Protein AF-A0A7J9BPS3-F1 (afdb_monomer)

Secondary structure (DSSP, 8-state):
--TT---EEEEEETTEEEEE-TTS-EEEEETTS---SS--S-GGGGG----STTHHHHTT------GGGS-TTT-TT---SS----

InterPro domains:
  IPR002171 Large ribosomal subunit protein uL2 [PTHR13691] (1-83)
  IPR008991 Translation protein SH3-like domain superfamily [SSF50104] (1-85)
  IPR014722 Large ribosomal subunit protein uL2, domain 2 [G3DSA:2.30.30.30] (1-41)
  IPR014726 Large ribosomal subunit protein uL2, domain 3 [G3DSA:4.10.950.10] (42-86)
  IPR022669 Large ribosomal subunit protein uL2, C-terminal [PF03947] (1-84)
  IPR022669 Large ribosomal subunit protein uL2, C-terminal [SM01382] (1-86)

Radius of gyration: 21.73 Å; Cα contacts (8 Å, |Δi|>4): 100; chains: 1; bounding box: 48×31×49 Å

Solvent-accessible surface area (backbone atoms only — not comparable to full-atom values): 5624 Å² total; per-residue (Å²): 135,61,67,42,40,48,67,45,80,75,48,80,52,97,68,35,30,34,30,35,40,74,87,68,52,76,46,77,39,60,64,85,61,88,80,77,93,75,65,40,64,62,68,64,62,86,75,64,76,71,92,48,88,64,51,44,47,79,72,74,44,74,92,79,83,62,45,61,78,33,48,55,91,79,22,95,58,17,40,72,91,68,85,66,85,129

Sequence (86 aa):
RAAGAVAKLIIKEGKSATLKLPSGEVRSISKSCSTTVGQVGNVRVNQKSLGRVGSKCWLGKHPVVKGVVMSPIDHPHGGGEGRAPI

Mean predicted aligned error: 7.08 Å

Nearest PDB structures (foldseek):
  9b00-assembly2_2D  TM=9.670E-01  e=2.963E-07  Thermus thermophilus HB8
  8uu5-assembly1_C  TM=9.457E-01  e=3.373E-07  Listeria innocua
  7p7t-assembly1_G  TM=9.603E-01  e=3.840E-07  Enterococcus faecalis
  6ysi-assembly1_A  TM=9.682E-01  e=3.716E-06  Acinetobacter baumannii ATCC 19606 = CIP 70.34 = JCM 6841
  8j1z-assembly1_c  TM=9.132E-01  e=5.851E-06  Escherichia coli

Structure (mmCIF, N/CA/C/O backbone):
data_AF-A0A7J9BPS3-F1
#
_entry.id   AF-A0A7J9BPS3-F1
#
loop_
_atom_site.group_PDB
_atom_site.id
_atom_site.type_symbol
_atom_site.label_atom_id
_atom_site.label_alt_id
_atom_site.label_comp_id
_atom_site.label_asym_id
_atom_site.la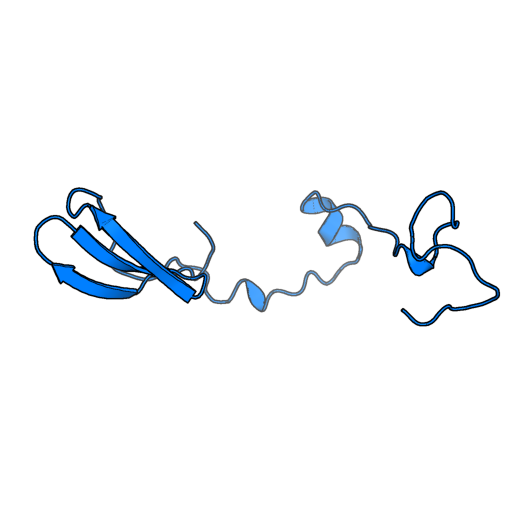bel_entity_id
_atom_site.label_seq_id
_atom_site.pdbx_PDB_ins_code
_atom_site.Cartn_x
_atom_site.Cartn_y
_atom_site.Cartn_z
_atom_site.occupancy
_atom_site.B_iso_or_equiv
_atom_site.auth_seq_id
_atom_site.auth_comp_id
_atom_site.auth_asym_id
_atom_site.auth_atom_id
_atom_site.pdbx_PDB_model_num
ATOM 1 N N . ARG A 1 1 ? -2.536 9.361 7.256 1.00 82.88 1 ARG A N 1
ATOM 2 C CA . ARG A 1 1 ? -3.624 8.420 6.878 1.00 82.88 1 ARG A CA 1
ATOM 3 C C . ARG A 1 1 ? -3.581 8.255 5.365 1.00 82.88 1 ARG A C 1
ATOM 5 O O . ARG A 1 1 ? -3.396 9.262 4.696 1.00 82.88 1 ARG A O 1
ATOM 12 N N . ALA A 1 2 ? -3.686 7.036 4.838 1.00 88.44 2 ALA A N 1
ATOM 13 C CA . ALA A 1 2 ? -3.714 6.822 3.389 1.00 88.44 2 ALA A CA 1
ATOM 14 C C . ALA A 1 2 ? -5.117 7.091 2.819 1.00 88.44 2 ALA A C 1
ATOM 16 O O . ALA A 1 2 ? -6.112 6.926 3.527 1.00 88.44 2 ALA A O 1
ATOM 17 N N . ALA A 1 3 ? -5.192 7.503 1.554 1.00 91.62 3 ALA A N 1
ATOM 18 C CA . ALA A 1 3 ? -6.461 7.643 0.842 1.00 91.62 3 ALA A CA 1
ATOM 19 C C . ALA A 1 3 ? -7.161 6.279 0.728 1.00 91.62 3 ALA A C 1
ATOM 21 O O . ALA A 1 3 ? -6.501 5.255 0.549 1.00 91.62 3 ALA A O 1
ATOM 22 N N . GLY A 1 4 ? -8.483 6.249 0.897 1.00 90.56 4 GLY A N 1
ATOM 23 C CA . GLY A 1 4 ? -9.248 5.001 0.934 1.00 90.56 4 GLY A CA 1
ATOM 24 C C . GLY A 1 4 ? -9.012 4.117 2.166 1.00 90.56 4 GLY A C 1
ATOM 25 O O . GLY A 1 4 ? -9.597 3.038 2.237 1.00 90.56 4 GLY A O 1
ATOM 26 N N . ALA A 1 5 ? -8.187 4.522 3.140 1.00 93.31 5 ALA A N 1
ATOM 27 C CA . ALA A 1 5 ? -7.927 3.706 4.323 1.00 93.31 5 ALA A CA 1
ATOM 28 C C . ALA A 1 5 ? -9.196 3.504 5.166 1.00 93.31 5 ALA A C 1
ATOM 30 O O . ALA A 1 5 ? -9.953 4.445 5.422 1.00 93.31 5 ALA A O 1
ATOM 31 N N . VAL A 1 6 ? -9.385 2.270 5.634 1.00 93.31 6 VAL A N 1
ATOM 32 C CA . VAL A 1 6 ? -10.464 1.861 6.535 1.00 93.31 6 VAL A CA 1
ATOM 33 C C . VAL A 1 6 ? -9.908 0.890 7.572 1.00 93.31 6 VAL A C 1
ATOM 35 O O . VAL A 1 6 ? -9.041 0.073 7.264 1.00 93.31 6 VAL A O 1
ATOM 38 N N . ALA A 1 7 ? -10.408 0.980 8.798 1.00 92.81 7 ALA A N 1
ATOM 39 C CA . ALA A 1 7 ? -10.199 -0.025 9.829 1.00 92.81 7 ALA A CA 1
ATOM 40 C C . ALA A 1 7 ? -11.567 -0.570 10.244 1.00 92.81 7 ALA A C 1
ATOM 42 O O . ALA A 1 7 ? -12.532 0.189 10.345 1.00 92.81 7 ALA A O 1
ATOM 43 N N . LYS A 1 8 ? -11.661 -1.883 10.455 1.00 92.62 8 LYS A N 1
ATOM 44 C CA . LYS A 1 8 ? -12.906 -2.534 10.878 1.00 92.62 8 LYS A CA 1
ATOM 45 C C . LYS A 1 8 ? -12.821 -2.876 12.352 1.00 92.62 8 LYS A C 1
ATOM 47 O O . LYS A 1 8 ? -11.829 -3.444 12.797 1.00 92.62 8 LYS A O 1
ATOM 52 N N . LEU A 1 9 ? -13.867 -2.556 13.096 1.00 92.06 9 LEU A N 1
ATOM 53 C CA . LEU A 1 9 ? -13.990 -2.983 14.478 1.00 92.06 9 LEU A CA 1
ATOM 54 C C . LEU A 1 9 ? -14.501 -4.423 14.523 1.00 92.06 9 LEU A C 1
ATOM 56 O O . LEU A 1 9 ? -15.510 -4.722 13.892 1.00 92.06 9 LEU A O 1
ATOM 60 N N . ILE A 1 10 ? -13.788 -5.297 15.236 1.00 92.25 10 ILE A N 1
ATOM 61 C CA . ILE A 1 10 ? -14.151 -6.713 15.372 1.00 92.25 10 ILE A CA 1
ATOM 62 C C . ILE A 1 10 ? -14.869 -6.926 16.703 1.00 92.25 10 ILE A C 1
ATOM 64 O O . ILE A 1 10 ? -16.038 -7.292 16.723 1.00 92.25 10 ILE A O 1
ATOM 68 N N . ILE A 1 11 ? -14.180 -6.652 17.814 1.00 92.38 11 ILE A N 1
ATOM 69 C CA . ILE A 1 11 ? -14.672 -6.900 19.174 1.00 92.38 11 ILE A CA 1
ATOM 70 C C . ILE A 1 11 ? -14.386 -5.675 20.044 1.00 92.38 11 ILE A C 1
ATOM 72 O O . ILE A 1 11 ? -13.360 -5.008 19.899 1.00 92.38 11 ILE A O 1
ATOM 76 N N . LYS A 1 12 ? -15.298 -5.375 20.970 1.00 89.69 12 LYS A N 1
ATOM 77 C CA . LYS A 1 12 ? -15.079 -4.423 22.065 1.00 89.69 12 LYS A CA 1
ATOM 78 C C . LYS A 1 12 ? -15.155 -5.190 23.376 1.00 89.69 12 LYS A C 1
ATOM 80 O O . LYS A 1 12 ? -16.241 -5.599 23.762 1.00 89.69 12 LYS A O 1
ATOM 85 N N . GLU A 1 13 ? -14.050 -5.290 24.101 1.00 88.31 13 GLU A N 1
ATOM 86 C CA . GLU A 1 13 ? -13.984 -6.043 25.355 1.00 88.31 13 GLU A CA 1
ATOM 87 C C . GLU A 1 13 ? -13.317 -5.203 26.450 1.00 88.31 13 GLU A C 1
ATOM 89 O O . GLU A 1 13 ? -12.286 -4.574 26.234 1.00 88.31 13 GLU A O 1
ATOM 94 N N . GLY A 1 14 ? -13.938 -5.104 27.629 1.00 87.75 14 GLY A N 1
ATOM 95 C CA . GLY A 1 14 ? -13.348 -4.397 28.774 1.00 87.75 14 GLY A CA 1
ATOM 96 C C . GLY A 1 14 ? -12.877 -2.967 28.458 1.00 87.75 14 GLY A C 1
ATOM 97 O O . GLY A 1 14 ? -13.686 -2.110 28.100 1.00 87.75 14 GLY A O 1
ATOM 98 N N . LYS A 1 15 ? -11.570 -2.705 28.576 1.00 89.50 15 LYS A N 1
ATOM 99 C CA . LYS A 1 15 ? -10.933 -1.397 28.304 1.00 89.50 15 LYS A CA 1
ATOM 100 C C . LYS A 1 15 ? -10.341 -1.274 26.889 1.00 89.50 15 LYS A C 1
ATOM 102 O O . LYS A 1 15 ? -9.863 -0.200 26.525 1.00 89.50 15 LYS A O 1
ATOM 107 N N . SER A 1 16 ? -10.396 -2.329 26.078 1.00 89.94 16 SER A N 1
ATOM 108 C CA . SER A 1 16 ? -9.780 -2.402 24.749 1.00 89.94 16 SER A CA 1
ATOM 109 C C . SER A 1 16 ? -10.794 -2.723 23.641 1.00 89.94 16 SER A C 1
ATOM 111 O O . SER A 1 16 ? -11.898 -3.224 23.853 1.00 89.94 16 SER A O 1
ATOM 113 N N . ALA A 1 17 ? -10.453 -2.356 22.416 1.00 91.88 17 ALA A N 1
ATOM 114 C CA . ALA A 1 17 ? -11.197 -2.681 21.213 1.00 91.88 17 ALA A CA 1
ATOM 115 C C . ALA A 1 17 ? -10.237 -3.301 20.202 1.00 91.88 17 ALA A C 1
ATOM 117 O O . ALA A 1 17 ? -9.180 -2.742 19.909 1.00 91.88 17 ALA A O 1
ATOM 118 N N . THR A 1 18 ? -10.608 -4.454 19.667 1.00 93.56 18 THR A N 1
ATOM 119 C CA . THR A 1 18 ? -9.841 -5.160 18.648 1.00 93.56 18 THR A CA 1
ATOM 120 C C . THR A 1 18 ? -10.269 -4.665 17.273 1.00 93.56 18 THR A C 1
ATOM 122 O O . THR A 1 18 ? -11.436 -4.782 16.886 1.00 93.56 18 THR A O 1
ATOM 125 N N . LEU A 1 19 ? -9.318 -4.099 16.532 1.00 93.69 19 LEU A N 1
ATOM 126 C CA . LEU A 1 19 ? -9.515 -3.580 15.184 1.00 93.69 19 LEU A CA 1
ATOM 127 C C . LEU A 1 19 ? -8.716 -4.400 14.172 1.00 93.69 19 LEU A C 1
ATOM 129 O O . LEU A 1 19 ? -7.565 -4.755 14.415 1.00 93.69 19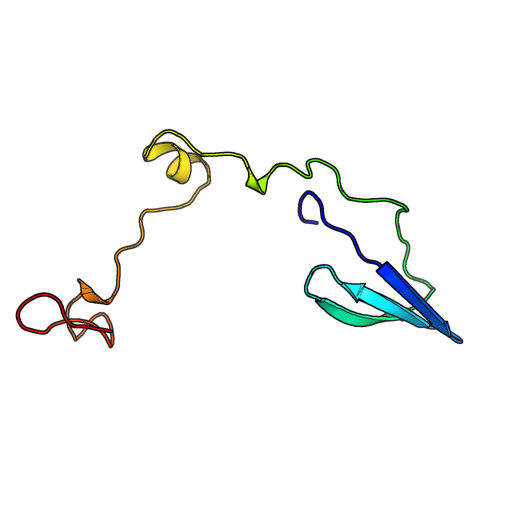 LEU A O 1
ATOM 133 N N . LYS A 1 20 ? -9.305 -4.618 12.997 1.00 94.44 20 LYS A N 1
ATOM 134 C CA . LYS A 1 20 ? -8.584 -5.027 11.793 1.00 94.44 20 L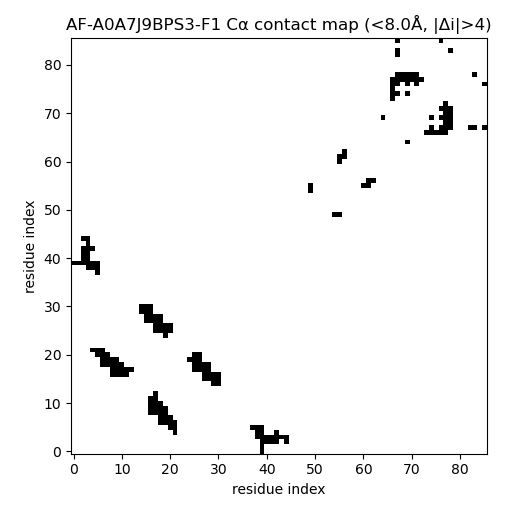YS A CA 1
ATOM 135 C C . LYS A 1 20 ? -8.094 -3.783 11.065 1.00 94.44 20 LYS A C 1
ATOM 137 O O . LYS A 1 20 ? -8.902 -2.975 10.596 1.00 94.44 20 LYS A O 1
ATOM 142 N N . LEU A 1 21 ? -6.780 -3.627 11.001 1.00 93.50 21 LEU A N 1
ATOM 143 C CA . LEU A 1 21 ? -6.096 -2.526 10.338 1.00 93.50 21 LEU A CA 1
ATOM 144 C C . LEU A 1 21 ? -6.145 -2.679 8.807 1.00 93.50 21 LEU A C 1
ATOM 146 O O . LEU A 1 21 ? -6.354 -3.786 8.303 1.00 93.50 21 LEU A O 1
ATOM 150 N N . PRO A 1 22 ? -5.913 -1.594 8.042 1.00 91.69 22 PRO A N 1
ATOM 151 C CA . PRO A 1 22 ? -5.830 -1.663 6.581 1.00 91.69 22 PRO A CA 1
ATOM 152 C C . PRO A 1 22 ? -4.677 -2.547 6.077 1.00 91.69 22 PRO A C 1
ATOM 154 O O . PRO A 1 22 ? -4.735 -3.015 4.946 1.00 91.69 22 PRO A O 1
ATOM 157 N N . SER A 1 23 ? -3.662 -2.812 6.909 1.00 91.31 23 SER A N 1
ATOM 158 C CA . SER A 1 23 ? -2.599 -3.792 6.636 1.00 91.31 23 SER A CA 1
ATOM 159 C C . SER A 1 23 ? -3.080 -5.248 6.693 1.00 91.31 23 SER A C 1
ATOM 161 O O . SER A 1 23 ? -2.359 -6.142 6.272 1.00 91.31 23 SER A O 1
ATOM 163 N N . GLY A 1 24 ? -4.277 -5.504 7.231 1.00 91.06 24 GLY A N 1
ATOM 164 C CA . GLY A 1 24 ? -4.796 -6.843 7.515 1.00 91.06 24 GLY A CA 1
ATOM 165 C C . GLY A 1 24 ? -4.481 -7.344 8.926 1.00 91.06 24 GLY A C 1
ATOM 166 O O . GLY A 1 24 ? -5.130 -8.285 9.379 1.00 91.06 24 GLY A O 1
ATOM 167 N N . GLU A 1 25 ? -3.561 -6.683 9.633 1.00 94.75 25 GLU A N 1
ATOM 168 C CA . GLU A 1 25 ? -3.209 -6.979 11.023 1.00 94.75 25 GLU A CA 1
ATOM 169 C C . GLU A 1 25 ? -4.404 -6.753 11.960 1.00 94.75 25 GLU A C 1
ATOM 171 O O . GLU A 1 25 ? -5.173 -5.798 11.803 1.00 94.75 25 GLU A O 1
ATOM 176 N N . VAL A 1 26 ? -4.555 -7.630 12.951 1.00 94.19 26 VAL A N 1
ATOM 177 C CA . VAL A 1 26 ? -5.563 -7.505 14.005 1.00 94.19 26 VAL A CA 1
ATOM 178 C C . VAL A 1 26 ? -4.873 -7.023 15.271 1.00 94.19 26 VAL A C 1
ATOM 180 O O . VAL A 1 26 ? -3.986 -7.694 15.789 1.00 94.19 26 VAL A O 1
ATOM 183 N N . ARG A 1 27 ? -5.281 -5.855 15.772 1.00 92.88 27 ARG A N 1
ATOM 184 C CA . ARG A 1 27 ? -4.630 -5.205 16.910 1.00 92.88 27 ARG A CA 1
ATOM 185 C C . ARG A 1 27 ? -5.639 -4.672 17.917 1.00 92.88 27 ARG A C 1
ATOM 187 O O . ARG A 1 27 ? -6.651 -4.079 17.547 1.00 92.88 27 ARG A O 1
ATOM 194 N N . SER A 1 28 ? -5.329 -4.848 19.198 1.00 92.19 28 SER A N 1
ATOM 195 C CA . SER A 1 28 ? -6.102 -4.290 20.310 1.00 92.19 28 SER A CA 1
ATOM 196 C C . SER A 1 28 ? -5.646 -2.865 20.631 1.00 92.19 28 SER A C 1
ATOM 198 O O . SER A 1 28 ? -4.456 -2.604 20.799 1.00 92.19 28 SER A O 1
ATOM 200 N N . ILE A 1 29 ? -6.598 -1.937 20.707 1.00 91.94 29 ILE A N 1
ATOM 201 C CA . ILE A 1 29 ? -6.388 -0.507 20.970 1.00 91.94 29 ILE A CA 1
ATOM 202 C C . ILE A 1 29 ? -7.229 -0.094 22.182 1.00 91.94 29 ILE A C 1
ATOM 204 O O . ILE A 1 29 ? -8.298 -0.654 22.412 1.00 91.94 29 ILE A O 1
ATOM 208 N N . SER A 1 30 ? -6.767 0.873 22.976 1.00 92.56 30 SER A N 1
ATOM 209 C CA . SER A 1 30 ? -7.550 1.410 24.097 1.00 92.56 30 SER A CA 1
ATOM 210 C C . SER A 1 30 ? -8.867 2.033 23.622 1.00 92.56 30 SER A C 1
ATOM 212 O O . SER A 1 30 ? -8.898 2.759 22.627 1.00 92.56 30 SER A O 1
ATOM 214 N N . LYS A 1 31 ? -9.954 1.824 24.376 1.00 89.19 31 LYS A N 1
ATOM 215 C CA . LYS A 1 31 ? -11.252 2.475 24.122 1.00 89.19 31 LYS A CA 1
ATOM 216 C C . LYS A 1 31 ? -11.220 3.994 24.319 1.00 89.19 31 LYS A C 1
ATOM 218 O O . LYS A 1 31 ? -12.118 4.670 23.834 1.00 89.19 31 LYS A O 1
ATOM 223 N N . SER A 1 32 ? -10.205 4.529 25.002 1.00 91.06 32 SER A N 1
ATOM 224 C CA . SER A 1 32 ? -10.024 5.977 25.173 1.00 91.06 32 SER A CA 1
ATOM 225 C C . SER A 1 32 ? -9.563 6.696 23.899 1.00 91.06 32 SER A C 1
ATOM 227 O O . SER A 1 32 ? -9.578 7.923 23.856 1.00 91.06 32 SER A O 1
ATOM 229 N N . CYS A 1 33 ? -9.141 5.968 22.860 1.00 89.81 33 CYS A N 1
ATOM 230 C CA . CYS A 1 33 ? -8.695 6.566 21.607 1.00 89.81 33 CYS A CA 1
ATOM 231 C C . CYS A 1 33 ? -9.878 7.064 20.762 1.00 89.81 33 CYS A C 1
ATOM 233 O O . CYS A 1 33 ? -10.790 6.303 20.437 1.00 89.81 33 CYS A O 1
ATOM 235 N N . SER A 1 34 ? -9.824 8.325 20.330 1.00 89.31 34 SER A N 1
ATOM 236 C CA . SER A 1 34 ? -10.821 8.905 19.426 1.00 89.31 34 SER A CA 1
ATOM 237 C C . SER A 1 34 ? -10.730 8.311 18.021 1.00 89.31 34 SER A C 1
ATOM 239 O O . SER A 1 34 ? -9.643 8.141 17.461 1.00 89.31 34 SER A O 1
ATOM 241 N N . THR A 1 35 ? -11.886 8.040 17.415 1.00 89.88 35 THR A N 1
ATOM 242 C CA . THR A 1 35 ? -11.986 7.506 16.050 1.00 89.88 35 THR A CA 1
ATOM 243 C C . THR A 1 35 ? -13.030 8.280 15.251 1.00 89.88 35 THR A C 1
ATOM 245 O O . THR A 1 35 ? -13.941 8.874 15.824 1.00 89.88 35 THR A O 1
ATOM 248 N N . THR A 1 36 ? -12.891 8.289 13.927 1.00 91.56 36 THR A N 1
ATOM 249 C CA . THR A 1 36 ? -13.872 8.889 13.015 1.00 91.56 36 THR A CA 1
ATOM 250 C C . THR A 1 36 ? -14.611 7.769 12.297 1.00 91.56 36 THR A C 1
ATOM 252 O O . THR A 1 36 ? -13.975 6.840 11.800 1.00 91.56 36 THR A O 1
ATOM 255 N N . VAL A 1 37 ? -15.941 7.852 12.241 1.00 90.75 37 VAL A N 1
ATOM 256 C CA . VAL A 1 37 ? -16.767 6.883 11.512 1.00 90.75 37 VAL A CA 1
ATOM 257 C C . VAL A 1 37 ? -16.639 7.136 10.012 1.00 90.75 37 VAL A C 1
ATOM 259 O O . VAL A 1 37 ? -16.771 8.270 9.558 1.00 90.75 37 VAL A O 1
ATOM 262 N N . GLY A 1 38 ? -16.399 6.071 9.247 1.00 90.75 38 GLY A N 1
ATOM 263 C CA . GLY A 1 38 ? -16.329 6.113 7.788 1.00 90.75 38 GLY A CA 1
ATOM 264 C C . GLY A 1 38 ? -14.947 5.786 7.223 1.00 90.75 38 GLY A C 1
ATOM 265 O O . GLY A 1 38 ? -14.006 5.443 7.939 1.00 90.75 38 GLY A O 1
ATOM 266 N N . GLN A 1 39 ? -14.850 5.857 5.898 1.00 91.75 39 GLN A N 1
ATOM 267 C CA . GLN A 1 39 ? -13.627 5.604 5.140 1.00 91.75 39 GLN A CA 1
ATOM 268 C C . GLN A 1 39 ? -12.940 6.929 4.794 1.00 91.75 39 GLN A C 1
ATOM 270 O O . GLN A 1 39 ? -13.601 7.936 4.540 1.00 91.75 39 GLN A O 1
ATOM 275 N N . VAL A 1 40 ? -11.606 6.935 4.737 1.00 92.94 40 VAL A N 1
ATOM 276 C CA . VAL A 1 40 ? -10.873 8.090 4.201 1.00 92.94 40 VAL A CA 1
ATOM 277 C C . VAL A 1 40 ? -11.212 8.256 2.715 1.00 92.94 40 VAL A C 1
ATOM 279 O O . VAL A 1 40 ? -11.162 7.290 1.959 1.00 92.94 40 VAL A O 1
ATOM 282 N N . GLY A 1 41 ? -11.537 9.478 2.286 1.00 92.88 41 GLY A N 1
ATOM 283 C CA . GLY A 1 41 ? -11.904 9.777 0.898 1.00 92.88 41 GLY A CA 1
ATOM 284 C C . GLY A 1 41 ? -10.817 9.451 -0.142 1.00 92.88 41 GLY A C 1
ATOM 285 O O . GLY A 1 41 ? -9.718 8.996 0.183 1.00 92.88 41 GLY A O 1
ATOM 286 N N . ASN A 1 42 ? -11.125 9.722 -1.416 1.00 90.81 42 ASN A N 1
ATOM 287 C CA . ASN A 1 42 ? -10.244 9.462 -2.566 1.00 90.81 42 ASN A CA 1
ATOM 288 C C . ASN A 1 42 ? -9.891 7.966 -2.764 1.00 90.81 42 ASN A C 1
ATOM 290 O O . ASN A 1 42 ? -8.736 7.585 -2.944 1.00 90.81 42 ASN A O 1
ATOM 294 N N . VAL A 1 43 ? -10.910 7.100 -2.760 1.00 90.00 43 VAL A N 1
ATOM 295 C CA . VAL A 1 43 ? -10.765 5.633 -2.889 1.00 90.00 43 VAL A CA 1
ATOM 296 C C . VAL A 1 43 ? -10.110 5.210 -4.216 1.00 90.00 43 VAL A C 1
ATOM 298 O O . VAL A 1 43 ? -9.419 4.198 -4.279 1.00 90.00 43 VAL A O 1
ATOM 301 N N . ARG A 1 44 ? -10.270 6.007 -5.280 1.00 90.88 44 ARG A N 1
ATOM 302 C CA . ARG A 1 44 ? -9.739 5.718 -6.625 1.00 90.88 44 ARG A CA 1
ATOM 303 C C . ARG A 1 44 ? -8.305 6.206 -6.852 1.00 90.88 44 ARG A C 1
ATOM 305 O O . ARG A 1 44 ? -7.829 6.170 -7.983 1.00 90.88 44 ARG A O 1
ATOM 312 N N . VAL A 1 45 ? -7.583 6.623 -5.806 1.00 89.56 45 VAL A N 1
ATOM 313 C CA . VAL A 1 45 ? -6.202 7.120 -5.949 1.00 89.56 45 VAL A CA 1
ATOM 314 C C . VAL A 1 45 ? -5.280 6.115 -6.652 1.00 89.56 45 VAL A C 1
ATOM 316 O O . VAL A 1 45 ? -4.412 6.514 -7.422 1.00 89.56 45 VAL A O 1
ATOM 319 N N . ASN A 1 46 ? -5.504 4.813 -6.439 1.00 86.94 46 ASN A N 1
ATOM 320 C CA . ASN A 1 46 ? -4.680 3.746 -7.008 1.00 86.94 46 ASN A CA 1
ATOM 321 C C . ASN A 1 46 ? -4.917 3.530 -8.514 1.00 86.94 46 ASN A C 1
ATOM 323 O O . ASN A 1 46 ? -4.111 2.899 -9.184 1.00 86.94 46 ASN A O 1
ATOM 327 N N . GLN A 1 47 ? -6.015 4.060 -9.060 1.00 89.75 47 GLN A N 1
ATOM 328 C CA . GLN A 1 47 ? -6.326 3.982 -10.491 1.00 89.75 47 GLN A CA 1
ATOM 329 C C . GLN A 1 47 ? -5.661 5.111 -11.294 1.00 89.75 47 GLN A C 1
ATOM 331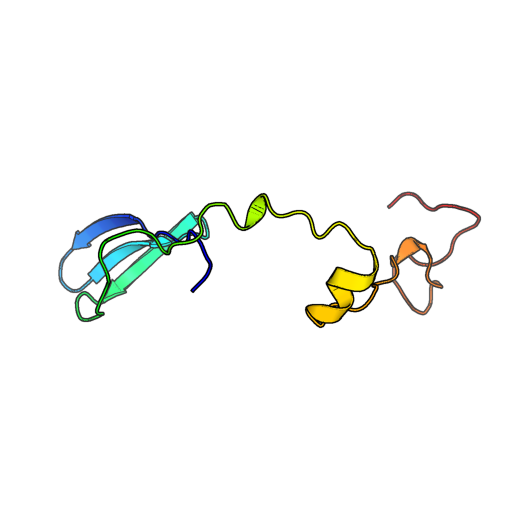 O O . GLN A 1 47 ? -5.735 5.127 -12.520 1.00 89.75 47 GLN A O 1
ATOM 336 N N . LYS A 1 48 ? -5.013 6.076 -10.629 1.00 88.62 48 LYS A N 1
ATOM 337 C CA . LYS A 1 48 ? -4.390 7.221 -11.295 1.00 88.62 48 LYS A CA 1
ATOM 338 C C . LYS A 1 48 ? -3.066 6.819 -11.953 1.00 88.62 48 LYS A C 1
ATOM 340 O O . LYS A 1 48 ? -2.083 6.545 -11.269 1.00 88.62 48 LYS A O 1
ATOM 345 N N . SER A 1 49 ? -3.004 6.873 -13.282 1.00 87.38 49 SER A N 1
ATOM 346 C CA . SER A 1 49 ? -1.755 6.739 -14.041 1.00 87.38 49 SER A CA 1
ATOM 347 C C . SER A 1 49 ? -1.021 8.079 -14.144 1.00 87.38 49 SER A C 1
ATOM 349 O O . SER A 1 49 ? -1.6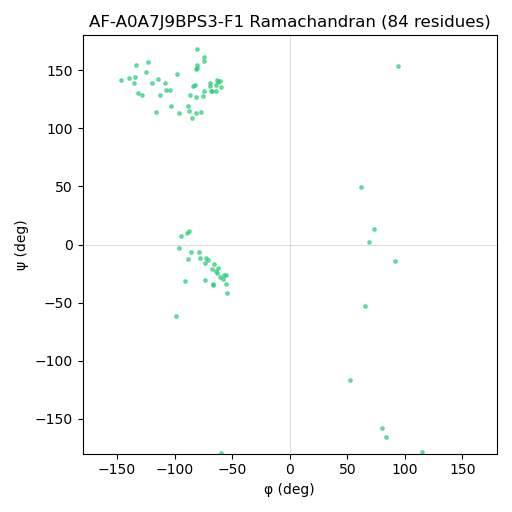37 9.098 -14.449 1.00 87.38 49 SER A O 1
ATOM 351 N N . LEU A 1 50 ? 0.303 8.089 -13.952 1.00 84.56 50 LEU A N 1
ATOM 352 C CA . LEU A 1 50 ? 1.101 9.324 -14.012 1.00 84.56 50 LEU A CA 1
ATOM 353 C C . LEU A 1 50 ? 1.424 9.815 -15.434 1.00 84.56 50 LEU A C 1
ATOM 355 O O . LEU A 1 50 ? 1.925 10.925 -15.550 1.00 84.56 50 LEU A O 1
ATOM 359 N N . GLY A 1 51 ? 1.092 9.055 -16.487 1.00 86.62 51 GLY A N 1
ATOM 360 C CA . GLY A 1 51 ? 1.060 9.473 -17.903 1.00 86.62 51 GLY A CA 1
ATOM 361 C C . GLY A 1 51 ? 2.405 9.847 -18.545 1.00 86.62 51 GLY A C 1
ATOM 362 O O . GLY A 1 51 ? 2.775 9.299 -19.576 1.00 86.62 51 GLY A O 1
ATOM 363 N N . ARG A 1 52 ? 3.161 10.759 -17.932 1.00 89.38 52 ARG A N 1
ATOM 364 C CA . ARG A 1 52 ? 4.444 11.285 -18.398 1.00 89.38 52 ARG A CA 1
ATOM 365 C C . ARG A 1 52 ? 5.590 10.754 -17.537 1.00 89.38 52 ARG A C 1
ATOM 367 O O . ARG A 1 52 ? 5.508 10.723 -16.310 1.00 89.38 52 ARG A O 1
ATOM 374 N N . VAL A 1 53 ? 6.702 10.408 -18.187 1.00 77.00 53 VAL A N 1
ATOM 375 C CA . VAL A 1 53 ? 7.906 9.837 -17.550 1.00 77.00 53 VAL A CA 1
ATOM 376 C C . VAL A 1 53 ? 8.439 10.724 -16.412 1.00 77.00 53 VAL A C 1
ATOM 378 O O . VAL A 1 53 ? 8.749 10.223 -15.334 1.00 77.00 53 VAL A O 1
ATOM 381 N N . GLY A 1 54 ? 8.454 12.048 -16.606 1.00 86.94 54 GLY A N 1
ATOM 382 C CA . GLY A 1 54 ? 8.927 13.018 -15.608 1.00 86.94 54 GLY A CA 1
ATOM 383 C C . GLY A 1 54 ? 7.951 13.330 -14.468 1.00 86.94 54 GLY A C 1
ATOM 384 O O . GLY A 1 54 ? 8.357 13.918 -13.470 1.00 86.94 54 GLY A O 1
ATOM 385 N N . SER A 1 55 ? 6.680 12.921 -14.552 1.00 89.88 55 SER A N 1
ATOM 386 C CA . SER A 1 55 ? 5.695 13.243 -13.507 1.00 89.88 55 SER A CA 1
ATOM 387 C C . SER A 1 55 ? 5.983 12.553 -12.174 1.00 89.88 55 SER A C 1
ATOM 389 O O . SER A 1 55 ? 5.545 13.030 -11.132 1.00 89.88 55 SER A O 1
ATOM 391 N N . LYS A 1 56 ? 6.762 11.462 -12.176 1.00 90.12 56 LYS A N 1
ATOM 392 C CA . LYS A 1 56 ? 7.270 10.842 -10.942 1.00 90.12 56 LYS A CA 1
ATOM 393 C C . LYS A 1 56 ? 8.270 11.744 -10.210 1.00 90.12 56 LYS A C 1
ATOM 395 O O . LYS A 1 56 ? 8.238 11.786 -8.982 1.00 90.12 56 LYS A O 1
ATOM 400 N N . CYS A 1 57 ? 9.076 12.514 -10.942 1.00 91.12 57 CYS A N 1
ATOM 401 C CA . CYS A 1 57 ? 10.045 13.440 -10.357 1.00 91.12 57 CYS A CA 1
ATOM 402 C C . CYS A 1 57 ? 9.354 14.593 -9.614 1.00 91.12 57 CYS A C 1
ATOM 404 O O . CYS A 1 57 ? 9.829 15.006 -8.564 1.00 91.12 57 CYS A O 1
ATOM 406 N N . TRP A 1 58 ? 8.187 15.054 -10.084 1.00 92.38 58 TRP A N 1
ATOM 407 C CA . TRP A 1 58 ? 7.380 16.062 -9.372 1.00 92.38 58 TRP A CA 1
ATOM 408 C C . TRP A 1 58 ? 6.862 15.574 -8.015 1.00 92.38 58 TRP A C 1
ATOM 410 O O . TRP A 1 58 ? 6.566 16.378 -7.140 1.00 92.38 58 TRP A O 1
ATOM 420 N N . LEU A 1 59 ? 6.760 14.254 -7.831 1.00 90.81 59 LEU A N 1
ATOM 421 C CA . LEU A 1 59 ? 6.398 13.622 -6.560 1.00 90.81 59 LEU A CA 1
ATOM 422 C C . LEU A 1 59 ? 7.625 13.333 -5.676 1.00 90.81 59 LEU A C 1
ATOM 424 O O . LEU A 1 59 ? 7.504 12.582 -4.710 1.00 90.81 59 LEU A O 1
ATOM 428 N N . GLY A 1 60 ? 8.808 13.846 -6.035 1.00 91.94 60 GLY A N 1
ATOM 429 C CA . GLY A 1 60 ? 10.066 13.602 -5.324 1.00 91.94 60 GLY A CA 1
ATOM 430 C C . GLY A 1 60 ? 10.641 12.195 -5.521 1.00 91.94 60 GLY A C 1
ATOM 431 O O . GLY A 1 60 ? 11.526 11.783 -4.778 1.00 91.94 60 GLY A O 1
ATOM 432 N N . LYS A 1 61 ? 10.139 11.421 -6.495 1.00 90.44 61 LYS A N 1
ATOM 433 C CA . LYS A 1 61 ? 10.656 10.079 -6.793 1.00 90.44 61 LYS A CA 1
ATOM 434 C C . LYS A 1 61 ? 11.667 10.143 -7.930 1.00 90.44 61 LYS A C 1
ATOM 436 O O . LYS A 1 61 ? 11.295 10.398 -9.075 1.00 90.44 61 LYS A O 1
ATOM 441 N N . HIS A 1 62 ? 12.922 9.858 -7.605 1.00 89.31 62 HIS A N 1
ATOM 442 C CA . HIS A 1 62 ? 14.010 9.753 -8.573 1.00 89.31 62 HIS A CA 1
ATOM 443 C C . HIS A 1 62 ? 14.002 8.388 -9.284 1.00 89.31 62 HIS A C 1
ATOM 445 O O . HIS A 1 62 ? 13.474 7.411 -8.741 1.00 89.31 62 HIS A O 1
ATOM 451 N N . PRO A 1 63 ? 14.547 8.304 -10.512 1.00 90.69 63 PRO A N 1
ATOM 452 C CA . PRO A 1 63 ? 14.741 7.025 -11.184 1.00 90.69 63 PRO A CA 1
ATOM 453 C C . PRO A 1 63 ? 15.661 6.117 -10.356 1.00 90.69 63 PRO A C 1
ATOM 455 O O . PRO A 1 63 ? 16.687 6.562 -9.853 1.00 90.69 63 PRO A O 1
ATOM 458 N N . VAL A 1 64 ? 15.285 4.843 -10.228 1.00 92.75 64 VAL A N 1
ATOM 459 C CA . VAL A 1 64 ? 16.057 3.816 -9.512 1.00 92.75 64 VAL A CA 1
ATOM 460 C C . VAL A 1 64 ? 16.564 2.796 -10.526 1.00 92.75 64 VAL A C 1
ATOM 462 O O . VAL A 1 64 ? 15.782 2.277 -11.328 1.00 92.75 64 VAL A O 1
ATOM 465 N N . VAL A 1 65 ? 17.866 2.518 -10.496 1.00 93.50 65 VAL A N 1
ATOM 466 C CA . VAL A 1 65 ? 18.518 1.516 -11.351 1.00 93.50 65 VAL A CA 1
ATOM 467 C C . VAL A 1 65 ? 18.335 0.132 -10.719 1.00 93.50 65 VAL A C 1
ATOM 469 O O . VAL A 1 65 ? 18.436 -0.024 -9.505 1.00 93.50 65 VAL A O 1
ATOM 472 N N . LYS A 1 66 ? 18.023 -0.883 -11.532 1.00 92.00 66 LYS A N 1
ATOM 473 C CA . LYS A 1 66 ? 17.921 -2.274 -11.065 1.00 92.00 66 LYS A CA 1
ATOM 474 C C . LYS A 1 66 ? 19.307 -2.805 -10.696 1.00 92.00 66 LYS A C 1
ATOM 476 O O . LYS A 1 66 ? 20.227 -2.673 -11.495 1.00 92.00 66 LYS A O 1
ATOM 481 N N . GLY A 1 67 ? 19.407 -3.505 -9.566 1.00 91.69 67 GLY A N 1
ATOM 482 C CA . GLY A 1 67 ? 20.661 -4.103 -9.095 1.00 91.69 67 GLY A CA 1
ATOM 483 C C . GLY A 1 67 ? 21.318 -5.089 -10.068 1.00 91.69 67 GLY A C 1
ATOM 484 O O . GLY A 1 67 ? 22.534 -5.154 -10.127 1.00 91.69 67 GLY A O 1
ATOM 485 N N . VAL A 1 68 ? 20.530 -5.786 -10.898 1.00 91.12 68 VAL A N 1
ATOM 486 C CA . VAL A 1 68 ? 21.035 -6.724 -11.929 1.00 91.12 68 VAL A CA 1
ATOM 487 C C . VAL A 1 68 ? 21.892 -6.033 -13.000 1.00 91.12 68 VAL A C 1
ATOM 489 O O 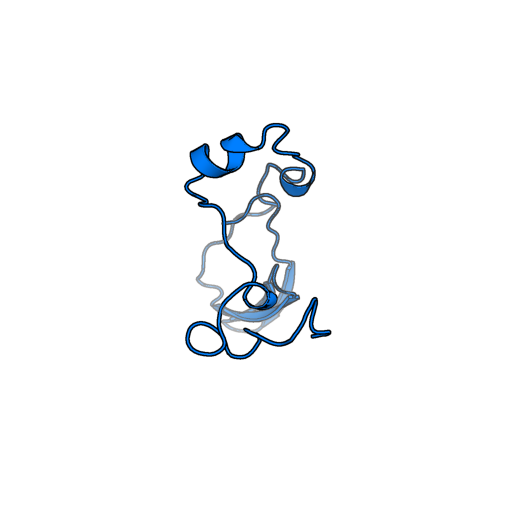. VAL A 1 68 ? 22.706 -6.667 -13.654 1.00 91.12 68 VAL A O 1
ATOM 492 N N . VAL A 1 69 ? 21.695 -4.729 -13.210 1.00 90.06 69 VAL A N 1
ATOM 493 C CA . VAL A 1 69 ? 22.463 -3.942 -14.192 1.00 90.06 69 VAL A CA 1
ATOM 494 C C . VAL A 1 69 ? 23.737 -3.362 -13.565 1.00 90.06 69 VAL A C 1
ATOM 496 O O . VAL A 1 69 ? 24.593 -2.846 -14.274 1.00 90.06 69 VAL A O 1
ATOM 499 N N . MET A 1 70 ? 23.850 -3.402 -12.238 1.00 93.69 70 MET A N 1
ATOM 500 C CA . MET A 1 70 ? 24.990 -2.844 -11.519 1.00 93.69 70 MET A CA 1
ATOM 501 C C . MET A 1 70 ? 26.179 -3.811 -11.539 1.00 93.69 70 MET A C 1
ATOM 503 O O . MET A 1 70 ? 26.047 -4.979 -11.906 1.00 93.69 70 MET A O 1
ATOM 507 N N . SER A 1 71 ? 27.349 -3.326 -11.130 1.00 91.06 71 SER A N 1
ATOM 508 C CA . SER A 1 71 ? 28.546 -4.155 -10.991 1.00 91.06 71 SER A CA 1
ATOM 509 C C . SER A 1 71 ? 28.455 -5.044 -9.736 1.00 91.06 71 SER A C 1
ATOM 511 O O . SER A 1 71 ? 27.754 -4.673 -8.790 1.00 91.06 71 SER A O 1
ATOM 513 N N . PRO A 1 72 ? 29.197 -6.169 -9.657 1.00 89.81 72 PRO A N 1
ATOM 514 C CA . PRO A 1 72 ? 29.227 -7.033 -8.466 1.00 89.81 72 PRO A CA 1
ATOM 515 C C . PRO A 1 72 ? 29.609 -6.314 -7.164 1.00 89.81 72 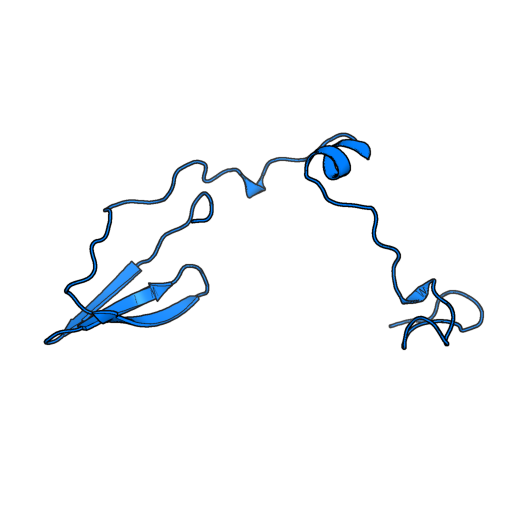PRO A C 1
ATOM 517 O O . PRO A 1 72 ? 29.232 -6.749 -6.081 1.00 89.81 72 PRO A O 1
ATOM 520 N N . ILE A 1 73 ? 30.368 -5.218 -7.265 1.00 94.31 73 ILE A N 1
ATOM 521 C CA . ILE A 1 73 ? 30.767 -4.399 -6.113 1.00 94.31 73 ILE A CA 1
ATOM 522 C C . ILE A 1 73 ? 29.615 -3.547 -5.564 1.00 94.31 73 ILE A C 1
ATOM 524 O O . ILE A 1 73 ? 29.558 -3.285 -4.366 1.00 94.31 73 ILE A O 1
ATOM 528 N N . ASP A 1 74 ? 28.688 -3.139 -6.431 1.00 94.50 74 ASP A N 1
ATOM 529 C CA . ASP A 1 74 ? 27.614 -2.204 -6.098 1.00 94.50 74 ASP A CA 1
ATOM 530 C C . ASP A 1 74 ? 26.352 -2.928 -5.611 1.00 94.50 74 ASP A C 1
ATOM 532 O O . ASP A 1 74 ? 25.590 -2.393 -4.804 1.00 94.50 74 ASP A O 1
ATOM 536 N N . HIS A 1 75 ? 26.093 -4.139 -6.118 1.00 92.31 75 HIS A N 1
ATOM 537 C CA . HIS A 1 75 ? 24.895 -4.900 -5.782 1.00 92.31 75 HIS A CA 1
ATOM 538 C C . HIS A 1 75 ? 25.166 -6.413 -5.774 1.00 92.31 75 HIS A C 1
ATOM 540 O O . HIS A 1 75 ? 25.812 -6.910 -6.693 1.00 92.31 75 HIS A O 1
ATOM 546 N N . PRO A 1 76 ? 24.584 -7.187 -4.833 1.00 91.19 76 PRO A N 1
ATOM 547 C CA . PRO A 1 76 ? 24.751 -8.648 -4.776 1.00 91.19 76 PRO A CA 1
ATOM 548 C C . PRO A 1 76 ? 24.324 -9.393 -6.047 1.00 91.19 76 PRO A C 1
ATOM 550 O O . PRO A 1 76 ? 24.793 -10.486 -6.327 1.00 91.19 76 PRO A O 1
ATOM 553 N N . HIS A 1 77 ? 23.397 -8.803 -6.801 1.00 90.75 77 HIS A N 1
ATOM 554 C CA . HIS A 1 77 ? 22.916 -9.336 -8.085 1.00 90.75 77 HIS A CA 1
ATOM 555 C C . HIS A 1 77 ? 23.660 -8.751 -9.297 1.00 90.75 77 HIS A C 1
ATOM 5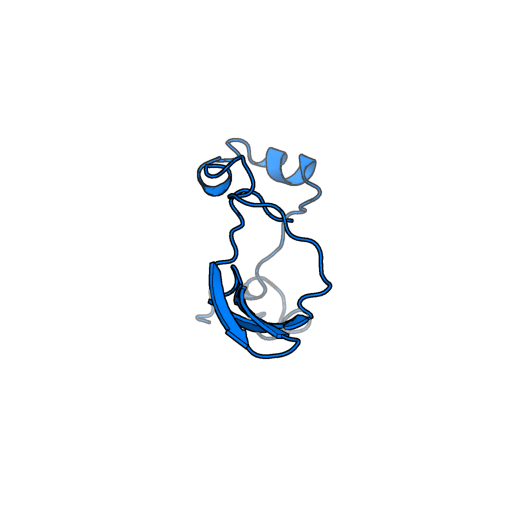57 O O . HIS A 1 77 ? 23.200 -8.924 -10.421 1.00 90.75 77 HIS A O 1
ATOM 563 N N . GLY A 1 78 ? 24.715 -7.970 -9.071 1.00 89.69 78 GLY A N 1
ATOM 564 C CA . GLY A 1 78 ? 25.445 -7.270 -10.116 1.00 89.69 78 GLY A CA 1
ATOM 565 C C . GLY A 1 78 ? 26.466 -8.157 -10.828 1.00 89.69 78 GLY A C 1
ATOM 566 O O . GLY A 1 78 ? 27.039 -9.070 -10.236 1.00 89.69 78 GLY A O 1
ATOM 567 N N . GLY A 1 79 ? 26.725 -7.843 -12.097 1.00 86.75 79 GLY A N 1
ATOM 568 C CA . GLY A 1 79 ? 27.648 -8.563 -12.977 1.00 86.75 79 GLY A CA 1
ATOM 569 C C . GLY A 1 79 ? 27.066 -9.798 -13.672 1.00 86.75 79 GLY A C 1
ATOM 570 O O . GLY A 1 79 ? 25.856 -9.998 -13.735 1.00 86.75 79 GLY A O 1
ATOM 571 N N . GLY A 1 80 ? 27.968 -10.610 -14.230 1.00 84.69 80 GLY A N 1
ATOM 572 C CA . GLY A 1 80 ? 27.641 -11.697 -15.156 1.00 84.69 80 GLY A CA 1
ATOM 573 C C . GLY A 1 80 ? 27.743 -11.269 -16.624 1.00 84.69 80 GLY A C 1
ATOM 574 O O . GLY A 1 80 ? 27.611 -10.093 -16.964 1.00 84.69 80 GLY A O 1
ATOM 575 N N . GLU A 1 81 ? 28.011 -12.232 -17.505 1.00 83.44 81 GLU A N 1
ATOM 576 C CA . GLU A 1 81 ? 28.004 -12.001 -18.950 1.00 83.44 81 GLU A CA 1
ATOM 577 C C . GLU A 1 81 ? 26.563 -12.066 -19.468 1.00 83.44 81 GLU A C 1
ATOM 579 O O . GLU A 1 81 ? 25.905 -13.106 -19.437 1.00 83.44 81 GLU A O 1
ATOM 584 N N . GLY A 1 82 ? 26.046 -10.926 -19.926 1.00 81.81 82 GLY A N 1
ATOM 585 C CA . GLY A 1 82 ? 24.659 -10.805 -20.364 1.00 81.81 82 GLY A CA 1
ATOM 586 C C . GLY A 1 82 ? 23.675 -10.631 -19.204 1.00 81.81 82 GLY A C 1
ATOM 587 O O . GLY A 1 82 ? 24.010 -10.133 -18.134 1.00 81.81 82 GLY A O 1
ATOM 588 N N . ARG A 1 83 ? 22.401 -10.969 -19.435 1.00 81.75 83 ARG A N 1
ATOM 589 C CA . ARG A 1 83 ? 21.351 -10.782 -18.426 1.00 81.75 83 ARG A CA 1
ATOM 590 C C . ARG A 1 83 ? 21.318 -11.980 -17.479 1.00 81.75 83 ARG A C 1
ATOM 592 O O . ARG A 1 83 ? 20.835 -13.040 -17.867 1.00 81.75 83 ARG A O 1
ATOM 599 N N . ALA A 1 84 ? 21.753 -11.783 -16.238 1.00 79.50 84 ALA A N 1
ATOM 600 C CA . ALA A 1 84 ? 21.635 -12.803 -15.204 1.00 79.50 84 ALA A CA 1
ATOM 601 C C . ALA A 1 84 ? 20.155 -13.024 -14.810 1.00 79.50 84 ALA A C 1
ATOM 603 O O . ALA A 1 84 ? 19.423 -12.042 -14.601 1.00 79.50 84 ALA A O 1
ATOM 604 N N . PRO A 1 85 ? 19.677 -14.280 -14.728 1.00 78.69 85 PRO A N 1
ATOM 605 C CA . PRO A 1 85 ? 18.432 -14.580 -14.042 1.00 78.69 85 PRO A CA 1
ATOM 606 C C . PRO A 1 85 ? 18.628 -14.333 -12.541 1.00 78.69 85 PRO A C 1
ATOM 608 O O . PRO A 1 85 ? 19.628 -14.743 -11.958 1.00 78.69 85 PRO A O 1
ATOM 611 N N . ILE A 1 86 ? 17.677 -13.608 -11.957 1.00 60.34 86 ILE A N 1
ATOM 612 C CA . ILE A 1 86 ? 17.503 -13.470 -10.505 1.00 60.34 86 ILE A CA 1
ATOM 613 C C . ILE A 1 86 ? 16.790 -14.707 -9.979 1.00 60.34 86 ILE A C 1
ATOM 615 O O . ILE A 1 86 ? 15.836 -15.135 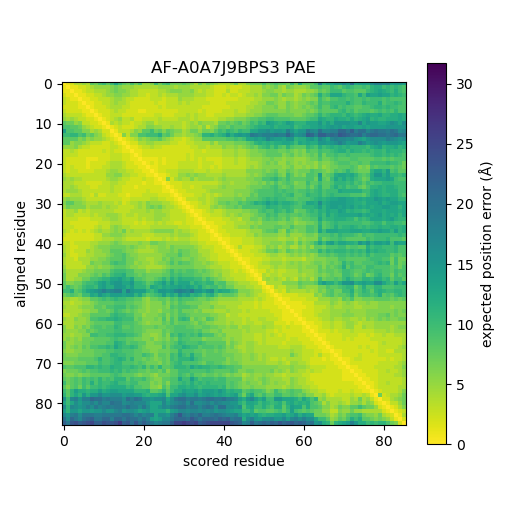-10.673 1.00 60.34 86 ILE A O 1
#

Foldseek 3Di:
DDAQWDKAWDDDDDQWTWIQGSVRDIDIDGPPDDDDPDTHHPNCPVVDDLPDPCSCVVVVDDDDDDLCPADVVVHVNHDDDPRDDD

Organism: Gossypium gossypioides (NCBI:txid34282)

pLDDT: mean 89.74, std 4.75, range [60.34, 94.75]